Protein AF-A0A1S3Y737-F1 (afdb_monomer_lite)

Foldseek 3Di:
DDDDDPLLCVLVVVCVVVVQKDKDKDFPDFDPDDDPPGDTDIDMDIGGDCVVVPPPPDDPPPPPPDDDDPPPSVVSVCVVVVNDDDDD

Secondary structure (DSSP, 8-state):
--PPPHHHHHHHHHHHHTTSEEEEEEEEE--SS--TT---EEEEEEEE-THHHH--S----------S----HHHHHHHHTT--PPP-

InterPro domains:
  IPR014905 HIRAN domain [PF08797] (1-44)

Radius of gyration: 16.78 Å; chains: 1; bounding box: 42×31×42 Å

pLDDT: mean 79.57, std 17.84, range [35.88, 94.38]

Organism: Nicotiana tabacum (NCBI:txid4097)

Structure (mmCIF, N/CA/C/O backbone):
data_AF-A0A1S3Y737-F1
#
_entry.id   AF-A0A1S3Y737-F1
#
loop_
_atom_site.group_PDB
_atom_site.id
_atom_site.type_symbol
_atom_site.label_atom_id
_atom_site.label_alt_id
_atom_site.label_comp_id
_atom_site.label_asym_id
_atom_site.label_entity_id
_atom_site.label_seq_id
_atom_site.pdbx_PDB_ins_code
_atom_site.Cartn_x
_atom_site.Cartn_y
_atom_site.Cartn_z
_atom_site.occupancy
_atom_site.B_iso_or_equiv
_atom_site.auth_seq_id
_atom_site.auth_comp_id
_atom_site.auth_asym_id
_atom_site.auth_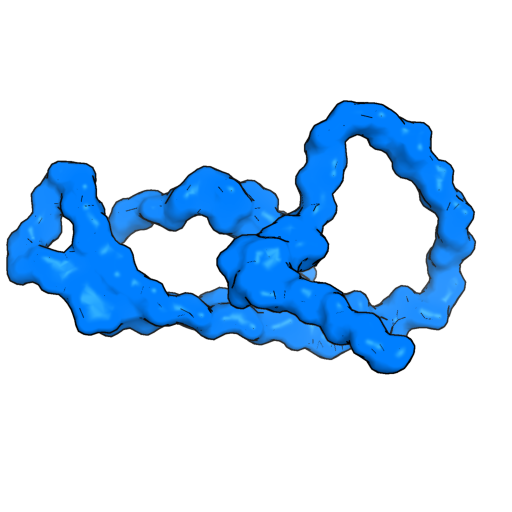atom_id
_atom_site.pdbx_PDB_model_num
ATOM 1 N N . MET A 1 1 ? 15.123 4.758 -4.440 1.00 66.69 1 MET A N 1
ATOM 2 C CA . MET A 1 1 ? 13.928 3.938 -4.752 1.00 66.69 1 MET A CA 1
ATOM 3 C C . MET A 1 1 ? 12.729 4.870 -4.827 1.00 66.69 1 MET A C 1
ATOM 5 O O . MET A 1 1 ? 12.733 5.847 -4.093 1.00 66.69 1 MET A O 1
ATOM 9 N N . GLY A 1 2 ? 11.798 4.644 -5.758 1.00 82.81 2 GLY A N 1
ATOM 10 C CA . GLY A 1 2 ? 10.745 5.596 -6.141 1.00 82.81 2 GLY A CA 1
ATOM 11 C C . GLY A 1 2 ? 9.725 5.963 -5.054 1.00 82.81 2 GLY A C 1
ATOM 12 O O . GLY A 1 2 ? 9.934 5.769 -3.860 1.00 82.81 2 GLY A O 1
ATOM 13 N N . ARG A 1 3 ? 8.597 6.531 -5.481 1.00 87.06 3 ARG A N 1
ATOM 14 C CA . ARG A 1 3 ? 7.500 6.940 -4.594 1.00 87.06 3 ARG A CA 1
ATOM 15 C C . ARG A 1 3 ? 6.405 5.877 -4.588 1.00 87.06 3 ARG A C 1
ATOM 17 O O . ARG A 1 3 ? 6.127 5.278 -5.621 1.00 87.06 3 ARG A O 1
ATOM 24 N N . ILE A 1 4 ? 5.761 5.680 -3.441 1.00 89.31 4 ILE A N 1
ATOM 25 C CA . ILE A 1 4 ? 4.488 4.952 -3.384 1.00 89.31 4 ILE A CA 1
ATOM 26 C C . ILE A 1 4 ? 3.367 5.823 -3.977 1.00 89.31 4 ILE A C 1
ATOM 28 O O . ILE A 1 4 ? 3.491 7.055 -3.962 1.00 89.31 4 ILE A O 1
ATOM 32 N N . PRO A 1 5 ? 2.270 5.231 -4.476 1.00 89.81 5 PRO A N 1
ATOM 33 C CA . PRO A 1 5 ? 1.149 6.011 -4.985 1.00 89.81 5 PRO A CA 1
ATOM 34 C C . PRO A 1 5 ? 0.576 6.956 -3.912 1.00 89.81 5 PRO A C 1
ATOM 36 O O . PRO A 1 5 ? 0.573 6.645 -2.719 1.00 89.81 5 PRO A O 1
ATOM 39 N N . ASN A 1 6 ? 0.083 8.123 -4.332 1.00 89.75 6 ASN A N 1
ATOM 40 C CA . ASN A 1 6 ? -0.295 9.221 -3.430 1.00 89.75 6 ASN A CA 1
ATOM 41 C C . ASN A 1 6 ? -1.390 8.829 -2.418 1.00 89.75 6 ASN A C 1
ATOM 43 O O . ASN A 1 6 ? -1.315 9.184 -1.245 1.00 89.75 6 ASN A O 1
ATOM 47 N N . GLU A 1 7 ? -2.380 8.047 -2.845 1.00 87.50 7 GLU A N 1
ATOM 48 C CA . GLU A 1 7 ? -3.465 7.578 -1.971 1.00 87.50 7 GLU A CA 1
ATOM 49 C C . GLU A 1 7 ? -2.947 6.721 -0.811 1.00 87.50 7 GLU A C 1
ATOM 51 O O . GLU A 1 7 ? -3.338 6.930 0.338 1.00 87.50 7 GLU A O 1
ATOM 56 N N . TRP A 1 8 ? -1.982 5.841 -1.095 1.00 90.38 8 TRP A N 1
ATOM 57 C CA . TRP A 1 8 ? -1.285 5.055 -0.080 1.00 90.38 8 TRP A CA 1
ATOM 58 C C . TRP A 1 8 ? -0.480 5.954 0.860 1.00 90.38 8 TRP A C 1
ATOM 60 O O . TRP A 1 8 ? -0.540 5.784 2.074 1.00 90.38 8 TRP A O 1
ATOM 70 N N . ALA A 1 9 ? 0.240 6.950 0.334 1.00 90.44 9 ALA A N 1
ATOM 71 C CA . ALA A 1 9 ? 1.020 7.871 1.162 1.00 90.44 9 ALA A CA 1
ATOM 72 C C . ALA A 1 9 ? 0.143 8.664 2.145 1.00 90.44 9 ALA A C 1
ATOM 74 O O . ALA A 1 9 ? 0.485 8.767 3.326 1.00 90.44 9 ALA A O 1
ATOM 75 N N . ARG A 1 10 ? -1.001 9.185 1.682 1.00 89.00 10 ARG A N 1
ATOM 76 C CA . ARG A 1 10 ? -1.928 9.980 2.505 1.00 89.00 10 ARG A CA 1
ATOM 77 C C . ARG A 1 10 ? -2.513 9.190 3.672 1.00 89.00 10 ARG A C 1
ATOM 79 O O . ARG A 1 10 ? -2.690 9.765 4.743 1.00 89.00 10 ARG A O 1
ATOM 86 N N . CYS A 1 11 ? -2.801 7.900 3.494 1.00 88.38 11 CYS A N 1
ATOM 87 C CA . CYS A 1 11 ? -3.366 7.081 4.566 1.00 88.38 11 CYS A CA 1
ATOM 88 C C . CYS A 1 11 ? -2.289 6.454 5.471 1.00 88.38 11 CYS A C 1
ATOM 90 O O . CYS A 1 11 ? -2.450 6.431 6.691 1.00 88.38 11 CYS A O 1
ATOM 92 N N . ILE A 1 12 ? -1.163 6.003 4.911 1.00 91.12 12 ILE A N 1
ATOM 93 C CA . ILE A 1 12 ? -0.094 5.321 5.654 1.00 91.12 12 ILE A CA 1
ATOM 94 C C . ILE A 1 12 ? 0.651 6.282 6.573 1.00 91.12 12 ILE A C 1
ATOM 96 O O . ILE A 1 12 ? 0.891 5.957 7.737 1.00 91.12 12 ILE A O 1
ATOM 100 N N . LEU A 1 13 ? 1.044 7.449 6.056 1.00 91.06 13 LEU A N 1
ATOM 101 C CA . LEU A 1 13 ? 1.930 8.374 6.758 1.00 91.06 13 LEU A CA 1
ATOM 102 C C . LEU A 1 13 ? 1.422 8.754 8.161 1.00 91.06 13 LEU A C 1
ATOM 104 O O . LEU A 1 13 ? 2.188 8.589 9.115 1.00 91.06 13 LEU A O 1
ATOM 108 N N . PRO A 1 14 ? 0.161 9.200 8.350 1.00 90.25 14 PRO A N 1
ATOM 109 C CA . PRO A 1 14 ? -0.338 9.518 9.687 1.00 90.25 14 PRO A CA 1
ATOM 110 C C . PRO A 1 14 ? -0.413 8.284 10.599 1.00 90.25 14 PRO A C 1
ATOM 112 O O . PRO A 1 14 ? -0.130 8.386 11.790 1.00 90.25 14 PRO A O 1
ATOM 115 N N . LEU A 1 15 ? -0.743 7.103 10.064 1.00 90.06 15 LEU A N 1
ATOM 116 C CA . LEU A 1 15 ? -0.867 5.876 10.857 1.00 90.06 15 LEU A CA 1
ATOM 117 C C . LEU A 1 15 ? 0.490 5.346 11.341 1.00 90.06 15 LEU A C 1
ATOM 119 O O . LEU A 1 15 ? 0.596 4.882 12.477 1.00 90.06 15 LEU A O 1
ATOM 123 N N . VAL A 1 16 ? 1.528 5.430 10.506 1.00 91.81 16 VAL A N 1
ATOM 124 C CA . VAL A 1 16 ? 2.899 5.048 10.878 1.00 91.81 16 VAL A CA 1
ATOM 125 C C . VAL A 1 16 ? 3.486 6.058 11.859 1.00 91.81 16 VAL A C 1
ATOM 127 O O . VA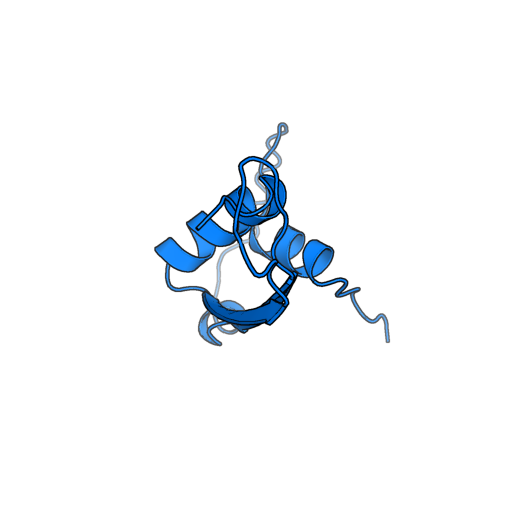L A 1 16 ? 4.067 5.657 12.867 1.00 91.81 16 VAL A O 1
ATOM 130 N N . ARG A 1 17 ? 3.288 7.362 11.614 1.00 90.62 17 ARG A N 1
ATOM 131 C CA . ARG A 1 17 ? 3.762 8.432 12.507 1.00 90.62 17 ARG A CA 1
ATOM 132 C C . ARG A 1 17 ? 3.203 8.279 13.919 1.00 90.62 17 ARG A C 1
ATOM 134 O O . ARG A 1 17 ? 3.944 8.398 14.890 1.00 90.62 17 ARG A O 1
ATOM 141 N N . ASP A 1 18 ? 1.921 7.944 14.026 1.00 89.75 18 ASP A N 1
ATOM 142 C CA . ASP A 1 18 ? 1.244 7.729 15.305 1.00 89.75 18 ASP A CA 1
ATOM 143 C C . ASP A 1 18 ? 1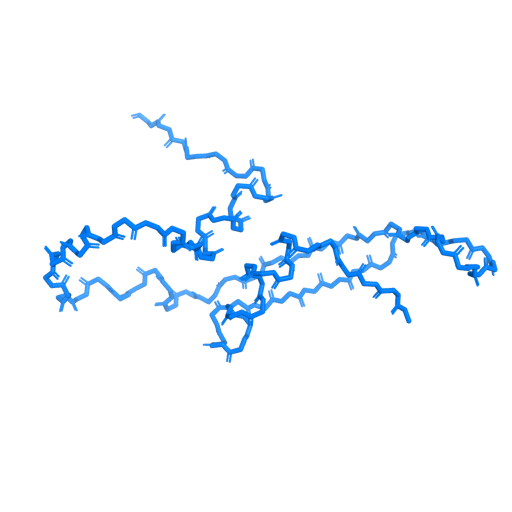.514 6.329 15.906 1.00 89.75 18 ASP A C 1
ATOM 145 O O . ASP A 1 18 ? 0.897 5.964 16.907 1.00 89.75 18 ASP A O 1
ATOM 149 N N . LYS A 1 19 ? 2.402 5.519 15.303 1.00 89.31 19 LYS A N 1
ATOM 150 C CA . LYS A 1 19 ? 2.732 4.133 15.703 1.00 89.31 19 LYS A CA 1
ATOM 151 C C . LYS A 1 19 ? 1.522 3.187 15.763 1.00 89.31 19 LYS A C 1
ATOM 153 O O . LYS A 1 19 ? 1.534 2.181 16.473 1.00 89.31 19 LYS A O 1
ATOM 158 N N . LYS A 1 20 ? 0.471 3.500 15.005 1.00 89.94 20 LYS A N 1
ATOM 159 C CA . LYS A 1 20 ? -0.780 2.729 14.934 1.00 89.94 20 LYS A CA 1
ATOM 160 C C . LYS A 1 20 ? -0.636 1.496 14.051 1.00 89.94 20 LYS A C 1
ATOM 162 O O . LYS A 1 20 ? -1.271 0.475 14.310 1.00 89.94 20 LYS A O 1
ATOM 167 N N . ILE A 1 21 ? 0.199 1.598 13.019 1.00 92.50 21 ILE A N 1
ATOM 168 C CA . ILE A 1 21 ? 0.508 0.504 12.100 1.00 92.50 21 ILE A CA 1
ATOM 169 C C . ILE A 1 21 ? 2.018 0.395 11.876 1.00 92.50 21 ILE A C 1
ATOM 171 O O . ILE A 1 21 ? 2.755 1.372 12.008 1.00 92.50 21 ILE A O 1
ATOM 175 N N . ARG A 1 22 ? 2.457 -0.792 11.469 1.00 94.25 22 ARG A N 1
ATOM 176 C CA . ARG A 1 22 ? 3.785 -1.075 10.921 1.00 94.25 22 ARG A CA 1
ATOM 177 C C . ARG A 1 22 ? 3.615 -1.635 9.517 1.00 94.25 22 ARG A C 1
ATOM 179 O O . ARG A 1 22 ? 2.717 -2.437 9.278 1.00 94.25 22 ARG A O 1
ATOM 186 N N . ILE A 1 23 ? 4.487 -1.227 8.603 1.00 92.88 23 ILE A N 1
ATOM 187 C CA . ILE A 1 23 ? 4.472 -1.694 7.219 1.00 92.88 23 ILE A CA 1
ATOM 188 C C . ILE A 1 23 ? 5.798 -2.360 6.908 1.00 92.88 23 ILE A C 1
ATOM 190 O O . ILE A 1 23 ? 6.857 -1.813 7.206 1.00 92.88 23 ILE A O 1
ATOM 194 N N . GLU A 1 24 ? 5.727 -3.532 6.295 1.00 94.38 24 GLU A N 1
ATOM 195 C CA . GLU A 1 24 ? 6.881 -4.246 5.764 1.00 94.38 24 GLU A CA 1
ATOM 196 C C . GLU A 1 24 ? 6.704 -4.416 4.260 1.00 94.38 24 GLU A C 1
ATOM 198 O O . GLU A 1 24 ? 5.660 -4.877 3.803 1.00 94.38 24 GLU A O 1
ATOM 203 N N . GLY A 1 25 ? 7.718 -4.030 3.490 1.00 92.19 25 GLY A N 1
ATOM 204 C CA . GLY A 1 25 ? 7.748 -4.188 2.040 1.00 92.19 25 GLY A CA 1
ATOM 205 C C . GLY A 1 25 ? 8.833 -5.176 1.629 1.00 92.19 25 GLY A C 1
ATOM 206 O O . GLY A 1 25 ? 9.956 -5.101 2.119 1.00 92.19 25 GLY A O 1
ATOM 207 N N . CYS A 1 26 ? 8.510 -6.081 0.713 1.00 93.12 26 CYS A N 1
ATOM 208 C CA . CYS A 1 26 ? 9.453 -6.992 0.074 1.00 93.12 26 CYS A CA 1
ATOM 209 C C . CYS A 1 26 ? 9.410 -6.775 -1.442 1.00 93.12 26 CYS A C 1
ATOM 211 O O . CYS A 1 26 ? 8.329 -6.735 -2.032 1.00 93.12 26 CYS A O 1
ATOM 213 N N . CYS A 1 27 ? 10.573 -6.625 -2.074 1.00 92.38 27 CYS A N 1
ATOM 214 C CA . CYS A 1 27 ? 10.663 -6.525 -3.526 1.00 92.38 27 CYS A CA 1
ATOM 215 C C . CYS A 1 27 ? 10.431 -7.899 -4.156 1.00 92.38 27 CYS A C 1
ATOM 217 O O . CYS A 1 27 ? 11.167 -8.839 -3.868 1.00 92.38 27 CYS A O 1
ATOM 219 N N . LYS A 1 28 ? 9.404 -8.015 -5.000 1.00 93.56 28 LYS A N 1
ATOM 220 C CA . LYS A 1 28 ? 9.125 -9.236 -5.768 1.00 93.56 28 LYS A CA 1
ATOM 221 C C . LYS A 1 28 ? 9.859 -9.240 -7.099 1.00 93.56 28 LYS A C 1
ATOM 223 O O . LYS A 1 28 ? 10.339 -10.281 -7.528 1.00 93.56 28 LYS A O 1
ATOM 228 N N . SER A 1 29 ? 9.899 -8.095 -7.769 1.00 92.38 29 SER A N 1
ATOM 229 C CA . SER A 1 29 ? 10.552 -7.949 -9.063 1.00 92.38 29 SER A CA 1
ATOM 230 C C . SER A 1 29 ? 10.873 -6.482 -9.317 1.00 92.38 29 SER A C 1
ATOM 232 O O . SER A 1 29 ? 10.081 -5.598 -8.979 1.00 92.38 29 SER A O 1
ATOM 234 N N . ALA A 1 30 ? 12.034 -6.237 -9.911 1.00 91.94 30 ALA A N 1
ATOM 235 C CA . ALA A 1 30 ? 12.463 -4.945 -10.415 1.00 91.94 30 ALA A CA 1
ATOM 236 C C . ALA A 1 30 ? 13.202 -5.163 -11.746 1.00 91.94 30 ALA A C 1
ATOM 238 O O . ALA A 1 30 ? 13.763 -6.244 -11.950 1.00 91.94 30 ALA A O 1
ATOM 239 N N . PRO A 1 31 ? 13.236 -4.162 -12.637 1.00 89.50 31 PRO A N 1
ATOM 240 C CA . PRO A 1 31 ? 14.092 -4.203 -13.815 1.00 89.50 31 PRO A CA 1
ATOM 241 C C . PRO A 1 31 ? 15.569 -4.357 -13.426 1.00 89.50 31 PRO A C 1
ATOM 243 O O . PRO A 1 31 ? 15.999 -3.848 -12.390 1.00 89.50 31 PRO A O 1
ATOM 246 N N . ASN A 1 32 ? 16.361 -5.009 -14.284 1.00 88.31 32 ASN A N 1
ATOM 247 C CA . ASN A 1 32 ? 17.806 -5.180 -14.069 1.00 88.31 32 ASN A CA 1
ATOM 248 C C . ASN A 1 32 ? 18.552 -3.837 -13.997 1.00 88.31 32 ASN A C 1
ATOM 250 O O . ASN A 1 32 ? 19.567 -3.722 -13.314 1.00 88.31 32 ASN A O 1
ATOM 254 N N . ILE A 1 33 ? 18.044 -2.828 -14.706 1.00 90.44 33 ILE A N 1
ATOM 255 C CA . ILE A 1 33 ? 18.534 -1.453 -14.682 1.00 90.44 33 ILE A CA 1
ATOM 256 C C . ILE A 1 33 ? 17.321 -0.568 -14.416 1.00 90.44 33 ILE A C 1
ATOM 258 O O . ILE A 1 33 ? 16.397 -0.550 -15.218 1.00 90.44 33 ILE A O 1
ATOM 262 N N . LEU A 1 34 ? 17.322 0.135 -13.284 1.00 89.06 34 LEU A N 1
ATOM 263 C CA . LEU A 1 34 ? 16.252 1.059 -12.908 1.00 89.06 34 LEU A CA 1
ATOM 264 C C . LEU A 1 34 ? 16.419 2.390 -13.646 1.00 89.06 34 LEU A C 1
ATOM 266 O O . LEU A 1 34 ? 17.361 3.137 -13.374 1.00 89.06 34 LEU A O 1
ATOM 270 N N . ALA A 1 35 ? 15.482 2.701 -14.533 1.00 88.94 35 ALA A N 1
ATOM 271 C CA . ALA A 1 35 ? 15.346 3.988 -15.194 1.00 88.94 35 ALA A CA 1
ATOM 272 C C . ALA A 1 35 ? 14.262 4.862 -14.533 1.00 88.94 35 ALA A C 1
ATOM 274 O O . ALA A 1 35 ? 13.534 4.463 -13.619 1.00 88.94 35 ALA A O 1
ATOM 275 N N . ILE A 1 36 ? 14.170 6.112 -14.985 1.00 89.06 36 ILE A N 1
ATOM 276 C CA . ILE A 1 36 ? 13.111 7.035 -14.568 1.00 89.06 36 ILE A CA 1
ATOM 277 C C . ILE A 1 36 ? 11.772 6.512 -15.111 1.00 89.06 36 ILE A C 1
ATOM 279 O O . ILE A 1 36 ? 11.701 6.103 -16.261 1.00 89.06 36 ILE A O 1
ATOM 283 N N . MET A 1 37 ? 10.719 6.562 -14.286 1.00 87.19 37 MET A N 1
ATOM 284 C CA . MET A 1 37 ? 9.373 6.015 -14.556 1.00 87.19 37 MET A CA 1
ATOM 285 C C . MET A 1 37 ? 9.241 4.488 -14.514 1.00 87.19 37 MET A C 1
ATOM 287 O O . MET A 1 37 ? 8.120 3.990 -14.635 1.00 87.19 37 MET A O 1
ATOM 291 N N . ASP A 1 38 ? 10.318 3.752 -14.240 1.00 89.75 38 ASP A N 1
ATOM 292 C CA . ASP A 1 38 ? 10.206 2.314 -14.020 1.00 89.75 38 ASP A CA 1
ATOM 293 C C . ASP A 1 38 ? 9.409 1.994 -12.754 1.00 89.75 38 ASP A C 1
ATOM 295 O O . ASP A 1 38 ? 9.483 2.679 -11.725 1.00 89.75 38 ASP A O 1
ATOM 299 N N . SER A 1 39 ? 8.655 0.901 -12.833 1.00 89.12 39 SER A N 1
ATOM 300 C CA . SER A 1 39 ? 7.878 0.379 -11.717 1.00 89.12 39 SER A CA 1
ATOM 301 C C . SER A 1 39 ? 8.576 -0.819 -11.078 1.00 89.12 39 SER A C 1
ATOM 303 O O . SER A 1 39 ? 9.232 -1.622 -11.739 1.00 89.12 39 SER A O 1
ATOM 305 N N . VAL A 1 40 ? 8.437 -0.924 -9.758 1.00 91.06 40 VAL A N 1
ATOM 306 C CA . VAL A 1 40 ? 8.935 -2.051 -8.966 1.00 91.06 40 VAL A CA 1
ATOM 307 C C . VAL A 1 40 ? 7.735 -2.753 -8.359 1.00 91.06 40 VAL A C 1
ATOM 309 O O . VAL A 1 40 ? 6.888 -2.114 -7.729 1.00 91.06 40 VAL A O 1
ATOM 312 N N . LEU A 1 41 ? 7.671 -4.072 -8.517 1.00 92.69 41 LEU A N 1
ATOM 313 C CA . LEU A 1 41 ? 6.623 -4.872 -7.908 1.00 92.69 41 LEU A CA 1
ATOM 314 C C . LEU A 1 41 ? 6.988 -5.157 -6.451 1.00 92.69 41 LEU A C 1
ATOM 316 O O . LEU A 1 41 ? 7.945 -5.877 -6.159 1.00 92.69 41 LEU A O 1
ATOM 320 N N . LEU A 1 42 ? 6.192 -4.619 -5.530 1.00 91.81 42 LEU A N 1
ATOM 321 C CA . LEU A 1 42 ? 6.363 -4.806 -4.093 1.00 91.81 42 LEU A CA 1
ATOM 322 C C . LEU A 1 42 ? 5.241 -5.676 -3.520 1.00 91.81 42 LEU A C 1
ATOM 324 O O . LEU A 1 42 ? 4.072 -5.535 -3.868 1.00 91.81 42 LEU A O 1
ATOM 328 N N . SER A 1 43 ? 5.600 -6.552 -2.590 1.00 93.19 43 SER A N 1
ATOM 329 C CA . SER A 1 43 ? 4.670 -7.206 -1.676 1.00 93.19 43 SER A CA 1
ATOM 330 C C . SER A 1 43 ? 4.684 -6.460 -0.356 1.00 93.19 43 SER A C 1
ATOM 332 O O . SER A 1 43 ? 5.743 -6.332 0.254 1.00 93.19 43 SER A O 1
ATOM 334 N N . VAL A 1 44 ? 3.526 -6.003 0.107 1.00 91.81 44 VAL A N 1
ATOM 335 C CA . VAL A 1 44 ? 3.425 -5.214 1.338 1.00 91.81 44 VAL A CA 1
ATOM 336 C C . VAL A 1 44 ? 2.614 -5.974 2.382 1.00 91.81 44 VAL A C 1
ATOM 338 O O . VAL A 1 44 ? 1.559 -6.524 2.076 1.00 91.81 44 VAL A O 1
ATOM 341 N N . ARG A 1 45 ? 3.111 -6.008 3.618 1.00 93.06 45 ARG A N 1
ATOM 342 C CA . ARG A 1 45 ? 2.391 -6.483 4.802 1.00 93.06 45 ARG A CA 1
ATOM 343 C C . ARG A 1 45 ? 2.113 -5.301 5.714 1.00 93.06 45 ARG A C 1
ATOM 345 O O . ARG A 1 45 ? 3.009 -4.510 6.003 1.00 93.06 45 ARG A O 1
ATOM 352 N N . VAL A 1 46 ? 0.873 -5.199 6.171 1.00 93.31 46 VAL A N 1
ATOM 353 C CA . VAL A 1 46 ? 0.425 -4.159 7.096 1.00 93.31 46 VAL A CA 1
ATOM 354 C C . VAL A 1 46 ? 0.067 -4.827 8.416 1.00 93.31 46 VAL A C 1
ATOM 356 O O . VAL A 1 46 ? -0.822 -5.671 8.466 1.00 93.31 46 VAL A O 1
ATOM 359 N N . TYR A 1 47 ? 0.749 -4.435 9.485 1.00 93.12 47 TYR A N 1
ATOM 360 C CA . TYR A 1 47 ? 0.485 -4.898 10.841 1.00 93.12 47 TYR A CA 1
ATOM 361 C C . TYR A 1 47 ? -0.179 -3.771 11.616 1.00 93.12 47 TYR A C 1
ATOM 363 O O . TYR A 1 47 ? 0.345 -2.658 11.673 1.00 93.12 47 TYR A O 1
ATOM 371 N N . ILE A 1 48 ? -1.325 -4.054 12.222 1.00 91.25 48 ILE A N 1
ATOM 372 C CA . ILE A 1 48 ? -2.092 -3.070 12.983 1.00 91.25 48 ILE A CA 1
ATOM 373 C C . ILE A 1 48 ? -1.879 -3.352 14.460 1.00 91.25 48 ILE A C 1
ATOM 375 O O . ILE A 1 48 ? -2.009 -4.489 14.911 1.00 91.25 48 ILE A O 1
ATOM 379 N N . ASN A 1 49 ? -1.538 -2.316 15.219 1.00 90.19 49 ASN A N 1
ATOM 380 C CA . ASN A 1 49 ? -1.386 -2.443 16.658 1.00 90.19 49 ASN A CA 1
ATOM 381 C C . ASN A 1 49 ? -2.755 -2.735 17.296 1.00 90.19 49 ASN A C 1
ATOM 383 O O . ASN A 1 49 ? -3.722 -2.022 17.031 1.00 90.19 49 ASN A O 1
ATOM 387 N N . SER A 1 50 ? -2.840 -3.742 18.167 1.00 84.81 50 SER A N 1
ATOM 388 C CA . SER A 1 50 ? -4.099 -4.136 18.816 1.00 84.81 50 SER A CA 1
ATOM 389 C C . SER A 1 50 ? -4.746 -3.000 19.617 1.00 84.81 50 SER A C 1
ATOM 391 O O . SER A 1 50 ? -5.971 -2.915 19.683 1.00 84.81 50 SER A O 1
ATOM 393 N N . SER A 1 51 ? -3.960 -2.061 20.157 1.00 83.31 51 SER A N 1
ATOM 394 C CA . SER A 1 51 ? -4.470 -0.877 20.870 1.00 83.31 51 SER A CA 1
ATOM 395 C C . SER A 1 51 ? -5.410 0.001 20.032 1.00 83.31 51 SER A C 1
ATOM 397 O O . SER A 1 51 ? -6.199 0.758 20.597 1.00 83.31 51 SER A O 1
ATOM 399 N N . MET A 1 52 ? -5.379 -0.128 18.702 1.00 82.00 52 MET A N 1
ATOM 400 C CA . MET A 1 52 ? -6.327 0.519 17.790 1.00 82.00 52 MET A CA 1
ATOM 401 C C . MET A 1 52 ? -7.756 -0.004 17.941 1.00 82.00 52 MET A C 1
ATOM 403 O O . MET A 1 52 ? -8.698 0.731 17.663 1.00 82.00 52 MET A O 1
ATOM 407 N N . PHE A 1 53 ? -7.914 -1.246 18.397 1.00 79.88 53 PHE A N 1
ATOM 408 C CA . PHE A 1 53 ? -9.206 -1.910 18.565 1.00 79.88 53 PHE A CA 1
ATOM 409 C C . PHE A 1 53 ? -9.684 -1.923 20.024 1.00 79.88 53 PHE A C 1
ATOM 411 O O . PHE A 1 53 ? -10.875 -2.060 20.272 1.00 79.88 53 PHE A O 1
ATOM 418 N N . HIS A 1 54 ? -8.781 -1.739 20.994 1.00 70.50 54 HIS A N 1
ATOM 419 C CA . HIS A 1 54 ? -9.101 -1.837 22.425 1.00 70.50 54 HIS A CA 1
ATOM 420 C C . HIS A 1 54 ? -9.512 -0.517 23.101 1.00 70.50 54 HIS A C 1
ATOM 422 O O . HIS A 1 54 ? -9.924 -0.533 24.259 1.00 70.50 54 HIS A O 1
ATOM 428 N N . LYS A 1 55 ? -9.449 0.638 22.421 1.00 57.28 55 LYS A N 1
ATOM 429 C CA . LYS A 1 55 ? -9.909 1.928 22.982 1.00 57.28 55 LYS A CA 1
ATOM 430 C C . LYS A 1 55 ? -11.438 2.083 22.919 1.00 57.28 55 LYS A C 1
ATOM 432 O O . LYS A 1 55 ? -11.939 3.077 22.407 1.00 57.28 55 LYS A O 1
ATOM 437 N N . SER A 1 56 ? -12.181 1.116 23.456 1.00 54.22 56 SER A N 1
ATOM 438 C CA . SER A 1 56 ? -13.644 1.178 23.601 1.00 54.22 56 SER A CA 1
ATOM 439 C C . SER A 1 56 ? -14.095 1.571 25.015 1.00 54.22 56 SER A C 1
ATOM 441 O O . SER A 1 56 ? -15.169 1.162 25.450 1.00 54.22 56 SER A O 1
ATOM 443 N N . HIS A 1 57 ? -13.307 2.358 25.752 1.00 47.22 57 HIS A N 1
ATOM 444 C CA . HIS A 1 57 ? -13.795 3.004 26.970 1.00 47.22 57 HIS A CA 1
ATOM 445 C C . HIS A 1 57 ? -13.995 4.498 26.717 1.00 47.22 57 HIS A C 1
ATOM 447 O O . HIS A 1 57 ? -13.051 5.279 26.711 1.00 47.22 57 HIS A O 1
ATOM 453 N N . GLN A 1 58 ? -15.265 4.851 26.498 1.00 46.16 58 GLN A N 1
ATOM 454 C CA . GLN A 1 58 ? -15.831 6.191 26.650 1.00 46.16 58 GLN A CA 1
ATOM 455 C C . GLN A 1 58 ? -15.109 7.325 25.906 1.00 46.16 58 GLN A C 1
ATOM 457 O O . GLN A 1 58 ? -14.566 8.248 26.504 1.00 46.16 58 GLN A O 1
ATOM 462 N N . THR A 1 59 ? -15.248 7.366 24.587 1.00 43.44 59 THR A N 1
ATOM 463 C CA . THR A 1 59 ? -15.431 8.662 23.928 1.00 43.44 59 THR A CA 1
ATOM 464 C C . THR A 1 59 ? -16.835 8.685 23.359 1.00 43.44 59 THR A C 1
ATOM 466 O O . THR A 1 59 ? -17.150 8.029 22.372 1.00 43.44 59 THR A O 1
ATOM 469 N N . SER A 1 60 ? -17.701 9.406 24.074 1.00 41.31 60 SER A N 1
ATOM 470 C CA . SER A 1 60 ? -18.992 9.884 23.592 1.00 41.31 60 SER A CA 1
ATOM 471 C C . SER A 1 60 ? -18.900 10.212 22.102 1.00 41.31 60 SER A C 1
ATOM 473 O O . SER A 1 60 ? -18.033 10.982 21.677 1.00 41.31 60 SER A O 1
ATOM 475 N N . LEU A 1 61 ? -19.786 9.591 21.325 1.00 43.19 61 LEU A N 1
ATOM 476 C CA . LEU A 1 61 ? -20.041 9.896 19.926 1.00 43.19 61 LEU A CA 1
ATOM 477 C C . LEU A 1 61 ? -20.569 11.335 19.820 1.00 43.19 61 LEU A C 1
ATOM 479 O O . LEU A 1 61 ? -21.743 11.564 19.550 1.00 43.19 61 LEU A O 1
ATOM 483 N N . LYS A 1 62 ? -19.708 12.338 19.997 1.00 35.88 62 LYS A N 1
ATOM 484 C CA . LYS A 1 62 ? -19.910 13.613 19.318 1.00 35.88 62 LYS A CA 1
ATOM 485 C C . LYS A 1 62 ? -19.457 13.399 17.887 1.00 35.88 62 LYS A C 1
ATOM 487 O O . LYS A 1 62 ? -18.300 13.622 17.540 1.00 35.88 62 LYS A O 1
ATOM 492 N N . ALA A 1 63 ? -20.399 12.922 17.079 1.00 46.84 63 ALA A N 1
ATOM 493 C CA . ALA A 1 63 ? -20.356 13.070 15.640 1.00 46.84 63 ALA A CA 1
ATOM 494 C C . ALA A 1 63 ? -20.140 14.559 15.334 1.00 46.84 63 ALA A C 1
ATOM 496 O O . ALA A 1 63 ? -21.071 15.359 15.371 1.00 46.84 63 ALA A O 1
ATOM 497 N N . ARG A 1 64 ? -18.890 14.955 15.082 1.00 36.88 64 ARG A N 1
ATOM 498 C CA . ARG A 1 64 ? -18.621 16.176 14.329 1.00 36.88 64 ARG A CA 1
ATOM 499 C C . ARG A 1 64 ? -18.812 15.819 12.867 1.00 36.88 64 ARG A C 1
ATOM 501 O O . ARG A 1 64 ? -17.874 15.420 12.186 1.00 36.88 64 ARG A O 1
ATOM 508 N N . SER A 1 65 ? -20.061 15.938 12.431 1.00 45.78 65 SER A N 1
ATOM 509 C CA . SER A 1 65 ? -20.386 16.295 11.058 1.00 45.78 65 SER A CA 1
ATOM 510 C C . SER A 1 65 ? -19.764 17.665 10.794 1.00 45.78 65 SER A C 1
ATOM 512 O O . SER A 1 65 ? -20.305 18.701 11.176 1.00 45.78 65 SER A O 1
ATOM 514 N N . THR A 1 66 ? -18.578 17.667 10.213 1.00 38.88 66 THR A N 1
ATOM 515 C CA . THR A 1 66 ? -18.084 18.827 9.482 1.00 38.88 66 THR A CA 1
ATOM 516 C C . THR A 1 66 ? -17.711 18.283 8.125 1.00 38.88 66 THR A C 1
ATOM 518 O O . THR A 1 66 ? -16.797 17.464 8.023 1.00 38.88 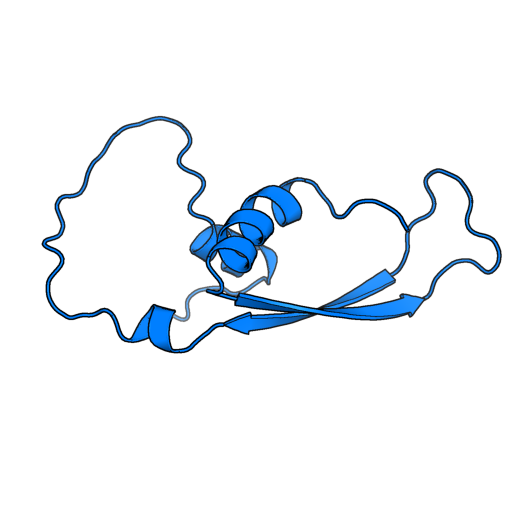66 THR A O 1
ATOM 521 N N . ASP A 1 67 ? -18.533 18.664 7.153 1.00 43.56 67 ASP A N 1
ATOM 522 C CA . ASP A 1 67 ? -18.284 18.522 5.731 1.00 43.56 67 ASP A CA 1
ATOM 523 C C . ASP A 1 67 ? -16.846 18.912 5.370 1.00 43.56 67 ASP A C 1
ATOM 525 O O . ASP A 1 67 ? -16.188 19.690 6.066 1.00 43.56 67 ASP A O 1
ATOM 529 N N . ASP A 1 68 ? -16.418 18.339 4.247 1.00 38.66 68 ASP A N 1
ATOM 530 C CA . ASP A 1 68 ? -15.172 18.560 3.517 1.00 38.66 68 ASP A CA 1
ATOM 531 C C . ASP A 1 68 ? -13.945 17.742 3.959 1.00 38.66 68 ASP A C 1
ATOM 533 O O . ASP A 1 68 ? -13.077 18.141 4.733 1.00 38.66 68 ASP A O 1
ATOM 537 N N . THR A 1 69 ? -13.780 16.596 3.287 1.00 46.66 69 THR A N 1
ATOM 538 C CA . THR A 1 69 ? -12.479 15.949 3.008 1.00 46.66 69 THR A CA 1
ATOM 539 C C . THR A 1 69 ? -11.646 15.458 4.199 1.00 46.66 69 THR A C 1
ATOM 541 O O . THR A 1 69 ? -10.417 15.386 4.124 1.00 46.66 69 THR A O 1
ATOM 544 N N . VAL A 1 70 ? -12.273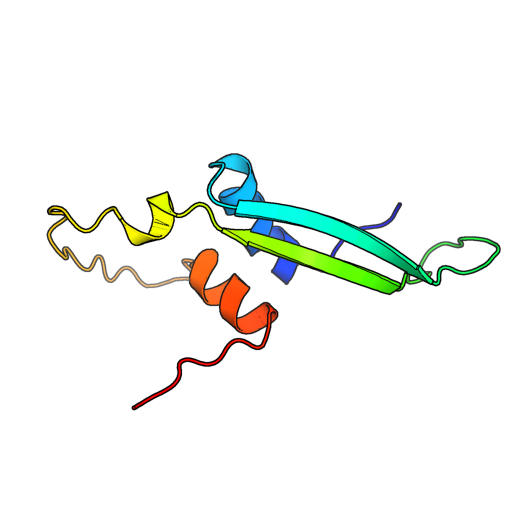 15.009 5.288 1.00 54.81 70 VAL A N 1
ATOM 545 C CA . VAL A 1 70 ? -11.542 14.265 6.328 1.00 54.81 70 VAL A CA 1
ATOM 546 C C . VAL A 1 70 ? -11.249 12.852 5.818 1.00 54.81 70 VAL A C 1
ATOM 548 O O . VAL A 1 70 ? -12.037 11.925 5.987 1.00 54.81 70 VAL A O 1
ATOM 551 N N . VAL A 1 71 ? -10.098 12.673 5.165 1.00 58.31 71 VAL A N 1
ATOM 552 C CA . VAL A 1 71 ? -9.582 11.345 4.803 1.00 58.31 71 VAL A CA 1
ATOM 553 C C . VAL A 1 71 ? -9.395 10.551 6.093 1.00 58.31 71 VAL A C 1
ATOM 555 O O . VAL A 1 71 ? -8.445 10.785 6.837 1.00 58.31 71 VAL A O 1
ATOM 558 N N . HIS A 1 72 ? -10.302 9.614 6.377 1.00 77.62 72 HIS A N 1
ATOM 559 C CA . HIS A 1 72 ? -10.163 8.691 7.499 1.00 77.62 72 HIS A CA 1
ATOM 560 C C . HIS A 1 72 ? -9.084 7.654 7.150 1.00 77.62 72 HIS A C 1
ATOM 562 O O . HIS A 1 72 ? -9.344 6.759 6.337 1.00 77.62 72 HIS A O 1
ATOM 568 N N . PRO A 1 73 ? -7.872 7.723 7.737 1.00 80.81 73 PRO A N 1
ATOM 569 C CA . PRO A 1 73 ? -6.725 6.989 7.202 1.00 80.81 73 PRO A CA 1
ATOM 570 C C . PRO A 1 73 ? -6.874 5.469 7.327 1.00 80.81 73 PRO A C 1
ATOM 572 O O . PRO A 1 73 ? -6.450 4.736 6.442 1.00 80.81 73 PRO A O 1
ATOM 575 N N . LEU A 1 74 ? -7.510 4.987 8.403 1.00 84.56 74 LEU A N 1
ATOM 576 C CA . LEU A 1 74 ? -7.669 3.553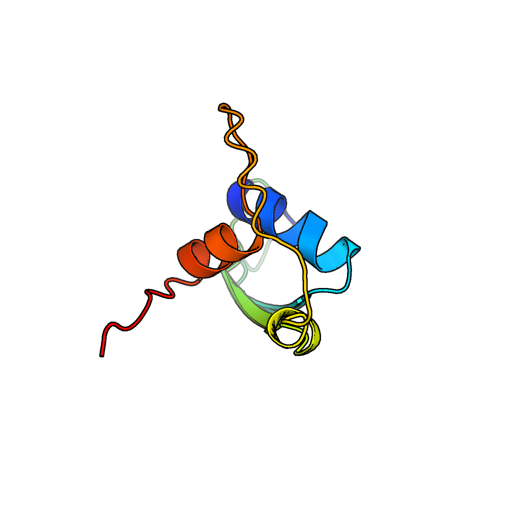 8.660 1.00 84.56 74 LEU A CA 1
ATOM 577 C C . LEU A 1 74 ? -8.750 2.896 7.771 1.00 84.56 74 LEU A C 1
ATOM 579 O O . LEU A 1 74 ? -8.422 1.909 7.116 1.00 84.56 74 LEU A O 1
ATOM 583 N N . PRO A 1 75 ? -9.984 3.434 7.652 1.00 86.38 75 PRO A N 1
ATOM 584 C CA . PRO A 1 75 ? -10.954 2.940 6.668 1.00 86.38 75 PRO A CA 1
ATOM 585 C C . PRO A 1 75 ? -10.432 2.991 5.228 1.00 86.38 75 PRO A C 1
ATOM 587 O O . PRO A 1 75 ? -10.607 2.035 4.476 1.00 86.38 75 PRO A O 1
ATOM 590 N N . THR A 1 76 ? -9.732 4.071 4.862 1.00 87.94 76 THR A N 1
ATOM 591 C CA . THR A 1 76 ? -9.111 4.201 3.533 1.00 87.94 76 THR A CA 1
ATOM 592 C C . THR A 1 76 ? -8.075 3.101 3.301 1.00 87.94 76 THR A C 1
ATOM 594 O O . THR A 1 76 ? -8.041 2.499 2.233 1.00 87.94 76 THR A O 1
ATOM 597 N N . LEU A 1 77 ? -7.258 2.785 4.310 1.00 88.69 77 LEU A N 1
ATOM 598 C CA . LEU A 1 77 ? -6.281 1.701 4.227 1.00 88.69 77 LEU A CA 1
ATOM 599 C C . LEU A 1 77 ? -6.948 0.331 4.042 1.00 88.69 77 LEU A C 1
ATOM 601 O O . LEU A 1 77 ? -6.468 -0.461 3.240 1.00 88.69 77 LEU A O 1
ATOM 605 N N . PHE A 1 78 ? -8.057 0.049 4.734 1.00 89.31 78 PHE A N 1
ATOM 606 C CA . PHE A 1 78 ? -8.803 -1.199 4.534 1.00 89.31 78 PHE A CA 1
ATOM 607 C C . PHE A 1 78 ? -9.338 -1.326 3.111 1.00 89.31 78 PHE A C 1
ATOM 609 O O . PHE A 1 78 ? -9.172 -2.376 2.495 1.00 89.31 78 PHE A O 1
ATOM 616 N N . HIS A 1 79 ? -9.890 -0.242 2.568 1.00 88.50 79 HIS A N 1
ATOM 617 C CA . HIS A 1 79 ? -10.340 -0.209 1.182 1.00 88.50 79 HIS A CA 1
ATOM 618 C C . HIS A 1 79 ? -9.188 -0.469 0.196 1.00 88.50 79 HIS A C 1
ATOM 620 O O . HIS A 1 79 ? -9.317 -1.320 -0.679 1.00 88.50 79 HIS A O 1
ATOM 626 N N . LEU A 1 80 ? -8.032 0.184 0.383 1.00 88.56 80 LEU A N 1
ATOM 627 C CA . LEU A 1 80 ? -6.835 -0.023 -0.449 1.00 88.56 80 LEU A CA 1
ATOM 628 C C . LEU A 1 80 ? -6.256 -1.444 -0.344 1.00 88.56 80 LEU A C 1
ATOM 630 O O . LEU A 1 80 ? -5.664 -1.941 -1.299 1.00 88.56 80 LEU A O 1
ATOM 634 N N . LEU A 1 81 ? -6.434 -2.110 0.800 1.00 88.56 81 LEU A N 1
ATOM 635 C CA . LEU A 1 81 ? -6.070 -3.516 0.997 1.00 88.56 81 LEU A CA 1
ATOM 636 C C . LEU A 1 81 ? -7.097 -4.494 0.395 1.00 88.56 81 LEU A C 1
ATOM 638 O O . LEU A 1 81 ? -6.904 -5.704 0.497 1.00 88.56 81 LEU A O 1
ATOM 642 N N . GLY A 1 82 ? -8.186 -3.999 -0.203 1.00 87.50 82 GLY A N 1
ATOM 643 C CA . GLY A 1 82 ? -9.279 -4.824 -0.725 1.00 87.50 82 GLY A CA 1
ATOM 644 C C . GLY A 1 82 ? -10.119 -5.489 0.369 1.00 87.50 82 GLY A C 1
ATOM 645 O O . GLY A 1 82 ? -10.867 -6.425 0.092 1.00 87.50 82 GLY A O 1
ATOM 646 N N . LEU A 1 83 ? -9.999 -5.032 1.618 1.00 86.81 83 LEU A N 1
ATOM 647 C CA . LEU A 1 83 ? -10.773 -5.557 2.735 1.00 86.81 83 LEU A CA 1
ATOM 648 C C . LEU A 1 83 ? -12.183 -4.976 2.676 1.00 86.81 83 LEU A C 1
ATOM 650 O O . LEU A 1 83 ? -12.384 -3.767 2.801 1.00 86.81 83 LEU A O 1
ATOM 654 N N . THR A 1 84 ? -13.167 -5.852 2.510 1.00 80.75 84 THR A N 1
ATOM 655 C CA . THR A 1 84 ? -14.583 -5.496 2.588 1.00 80.75 84 THR A CA 1
ATOM 656 C C . THR A 1 84 ? -15.162 -5.989 3.912 1.00 80.75 84 THR A C 1
ATOM 658 O O . THR A 1 84 ? -14.798 -7.069 4.385 1.00 80.75 84 THR A O 1
ATOM 661 N N . PRO A 1 85 ? -16.031 -5.198 4.566 1.00 78.69 85 PRO A N 1
ATOM 662 C CA . PRO A 1 85 ? -16.669 -5.634 5.795 1.00 78.69 85 PRO A CA 1
ATOM 663 C C . PRO A 1 85 ? -17.559 -6.841 5.500 1.00 78.69 85 PRO A C 1
ATOM 665 O O . PRO A 1 85 ? -18.456 -6.779 4.659 1.00 78.69 85 PRO A O 1
ATOM 668 N N . PHE A 1 86 ? -17.319 -7.935 6.215 1.00 80.25 86 PHE A N 1
ATOM 669 C CA . PHE A 1 86 ? -18.188 -9.100 6.165 1.00 80.25 86 PHE A CA 1
ATOM 670 C C . PHE A 1 86 ? -19.470 -8.804 6.951 1.00 80.25 86 PHE A C 1
ATOM 672 O O . PHE A 1 86 ? -19.415 -8.503 8.145 1.00 80.25 86 PHE A O 1
ATOM 679 N N . LYS A 1 87 ? -20.626 -8.880 6.286 1.00 78.31 87 LYS A N 1
ATOM 680 C CA . LYS A 1 87 ? -21.933 -8.888 6.951 1.00 78.31 87 LYS A CA 1
ATOM 681 C C . LYS A 1 87 ? -22.298 -10.338 7.258 1.00 78.31 87 LYS A C 1
ATOM 683 O O . LYS A 1 87 ? -22.360 -11.147 6.337 1.00 78.31 87 LYS A O 1
ATOM 688 N N . LYS A 1 88 ? -22.497 -10.637 8.540 1.00 51.44 88 LYS A N 1
ATOM 689 C CA . LYS A 1 88 ? -23.012 -11.919 9.024 1.00 51.44 88 LYS A CA 1
ATOM 690 C C . LYS A 1 88 ? -24.524 -11.848 9.186 1.00 51.44 88 LYS A C 1
ATOM 692 O O . LYS A 1 88 ? -24.999 -10.751 9.554 1.00 51.44 88 LYS A O 1
#

Sequence (88 aa):
MGRIPNEWARCILPLVRDKKIRIEGCCKSAPNILAIMDSVLLSVRVYINSSMFHKSHQTSLKARSTDDTVVHPLPTLFHLLGLTPFKK